Protein AF-A0A534V2T2-F1 (afdb_monomer_lite)

pLDDT: mean 77.23, std 20.24, range [34.78, 96.31]

Sequence (104 aa):
MSSLGPYKITIVDLRAQHGKILDEVRMAIDEVTDSQQFILGPVVKRFEEQMTQHLQCGFAIAVGSGSDALLNLLRATYWHYRFILLRPAQQECVVENIQAFFRR

Secondary structure (DSSP, 8-state):
----------S--HHHHHHHHHHHHHHHHHHHHHHT--SS-HHHHHHHHHHHHHHT-S-----S-HHHHHHHHHHHHHHHHHHHTT-TT--SSSSS-HHHHTT-

Foldseek 3Di:
DDDDDDDDDDPDDVVVVCVVCVVVVVVLVVVCVVVVCPPPDPSQVVVFVVVCVVVVHPTDHDDPDPVVVVVVVCCLVVVVVVVVVPDVDDPDPRPPPPPVVVVD

Radius of gyration: 22.2 Å; chains: 1; bounding box: 59×36×59 Å

Structure (mmCIF, N/CA/C/O backbone):
data_AF-A0A534V2T2-F1
#
_entry.id   AF-A0A534V2T2-F1
#
loop_
_atom_site.group_PDB
_atom_site.id
_atom_site.type_symbol
_atom_site.label_atom_id
_atom_site.label_alt_id
_atom_site.label_comp_id
_atom_site.label_asym_id
_atom_site.label_entity_id
_atom_site.label_seq_id
_atom_site.pdbx_PDB_ins_code
_atom_site.Cartn_x
_atom_site.Cartn_y
_atom_site.Cartn_z
_atom_site.occupancy
_atom_site.B_iso_or_equiv
_atom_site.auth_seq_id
_atom_site.auth_comp_id
_atom_site.auth_asym_id
_atom_site.auth_atom_id
_atom_site.pdbx_PDB_model_num
ATOM 1 N N . MET A 1 1 ? 40.709 15.120 -29.308 1.00 43.75 1 MET A N 1
ATOM 2 C CA . MET A 1 1 ? 39.868 15.066 -28.094 1.00 43.75 1 MET A CA 1
ATOM 3 C C . MET A 1 1 ? 38.431 14.806 -28.503 1.00 43.75 1 MET A C 1
ATOM 5 O O . MET A 1 1 ? 37.783 15.702 -29.023 1.00 43.75 1 MET A O 1
ATOM 9 N N . SER A 1 2 ? 37.964 13.569 -28.355 1.00 53.41 2 SER A N 1
ATOM 10 C CA . SER A 1 2 ? 36.576 13.184 -28.615 1.00 53.41 2 SER A CA 1
ATOM 11 C C . SER A 1 2 ? 35.662 13.767 -27.536 1.00 53.41 2 SER A C 1
ATOM 13 O O . SER A 1 2 ? 35.848 13.502 -26.349 1.00 53.41 2 SER A O 1
ATOM 15 N N . SER A 1 3 ? 34.696 14.578 -27.960 1.00 57.41 3 SER A N 1
ATOM 16 C CA . SER A 1 3 ? 33.629 15.138 -27.134 1.00 57.41 3 SER A CA 1
ATOM 17 C C . SER A 1 3 ? 32.777 14.015 -26.539 1.00 57.41 3 SER A C 1
ATOM 19 O O . SER A 1 3 ? 31.963 13.410 -27.238 1.00 57.41 3 SER A O 1
ATOM 21 N N . LEU A 1 4 ? 32.965 13.722 -25.254 1.00 63.00 4 LEU A N 1
ATOM 22 C CA . LEU A 1 4 ? 32.040 12.875 -24.509 1.00 63.00 4 LEU A CA 1
ATOM 23 C C . LEU A 1 4 ? 30.753 13.680 -24.300 1.00 63.00 4 LEU A C 1
ATOM 25 O O . LEU A 1 4 ? 30.757 14.704 -23.619 1.00 63.00 4 LEU A O 1
ATOM 29 N N . GLY A 1 5 ? 29.667 13.244 -24.941 1.00 72.75 5 GLY A N 1
ATOM 30 C CA . GLY A 1 5 ? 28.329 13.773 -24.682 1.00 72.75 5 GLY A CA 1
ATOM 31 C C . GLY A 1 5 ? 27.925 13.555 -23.216 1.00 72.75 5 GLY A C 1
ATOM 32 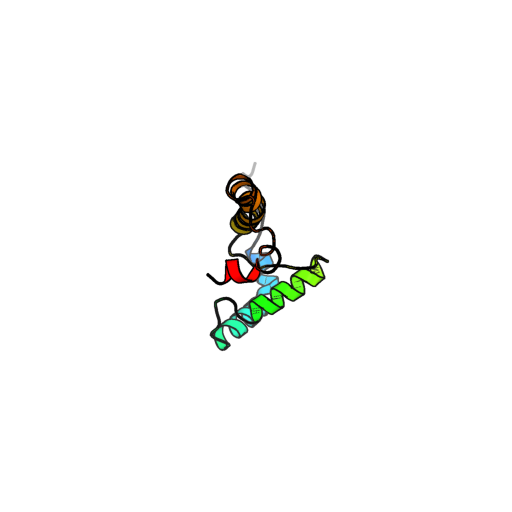O O . GLY A 1 5 ? 28.503 12.699 -22.541 1.00 72.75 5 GLY A O 1
ATOM 33 N N . PRO A 1 6 ? 26.954 14.323 -22.693 1.00 70.44 6 PRO A N 1
ATOM 34 C CA . PRO A 1 6 ? 26.619 14.300 -21.274 1.00 70.44 6 PRO A CA 1
ATOM 35 C C . PRO A 1 6 ? 26.153 12.901 -20.843 1.00 70.44 6 PRO A C 1
ATOM 37 O O . PRO A 1 6 ? 25.146 12.386 -21.329 1.00 70.44 6 PRO A O 1
ATOM 40 N N . TYR A 1 7 ? 26.892 12.286 -19.917 1.00 74.38 7 TYR A N 1
ATOM 41 C CA . TYR A 1 7 ? 26.540 11.004 -19.310 1.00 74.38 7 TYR A CA 1
ATOM 42 C C . TYR A 1 7 ? 25.339 11.208 -18.374 1.00 74.38 7 TYR A C 1
ATOM 44 O O . TYR A 1 7 ? 25.463 11.768 -17.284 1.00 74.38 7 TYR A O 1
ATOM 52 N N . LYS A 1 8 ? 24.144 10.815 -18.830 1.00 76.31 8 LYS A N 1
ATOM 53 C CA . LYS A 1 8 ? 22.889 10.990 -18.089 1.00 76.31 8 LYS A CA 1
ATOM 54 C C . LYS A 1 8 ? 22.747 9.900 -17.023 1.00 76.31 8 LYS A C 1
ATOM 56 O O . LYS A 1 8 ? 22.237 8.817 -17.297 1.00 76.31 8 LYS A O 1
ATOM 61 N N . ILE A 1 9 ? 23.174 10.206 -15.800 1.00 81.25 9 ILE A N 1
ATOM 62 C CA . ILE A 1 9 ? 22.937 9.353 -14.629 1.00 81.25 9 ILE A CA 1
ATOM 63 C C . ILE A 1 9 ? 21.512 9.593 -14.143 1.00 81.25 9 ILE A C 1
ATOM 65 O O . ILE A 1 9 ? 21.144 10.708 -13.776 1.00 81.25 9 ILE A O 1
ATOM 69 N N . THR A 1 10 ? 20.703 8.540 -14.155 1.00 80.38 10 THR A N 1
ATOM 70 C CA . THR A 1 10 ? 19.330 8.592 -13.655 1.00 80.38 10 THR A CA 1
ATOM 71 C C . THR A 1 10 ? 19.350 8.264 -12.164 1.00 80.38 10 THR A C 1
ATOM 73 O O . THR A 1 10 ? 19.826 7.203 -11.780 1.00 80.38 10 THR A O 1
ATOM 76 N N . ILE A 1 11 ? 18.860 9.183 -11.327 1.00 87.50 11 ILE A N 1
ATOM 77 C CA . ILE A 1 11 ? 18.909 9.065 -9.857 1.00 87.50 11 ILE A CA 1
ATOM 78 C C . ILE A 1 11 ? 18.009 7.921 -9.362 1.00 87.50 11 ILE A C 1
ATOM 80 O O . ILE A 1 11 ? 18.359 7.222 -8.417 1.00 87.50 11 ILE A O 1
ATOM 84 N N . VAL A 1 12 ? 16.867 7.703 -10.020 1.00 88.81 12 VAL A N 1
ATOM 85 C CA . VAL A 1 12 ? 15.928 6.615 -9.717 1.00 88.81 12 VAL A CA 1
ATOM 86 C C . VAL A 1 12 ? 15.391 6.040 -11.024 1.00 88.81 12 VAL A C 1
ATOM 88 O O . VAL A 1 12 ? 14.732 6.744 -11.788 1.00 88.81 12 VAL A O 1
ATOM 91 N N . ASP A 1 13 ? 15.660 4.759 -11.277 1.00 89.94 13 ASP A N 1
ATOM 92 C CA . ASP A 1 13 ? 15.097 4.031 -12.416 1.00 89.94 13 ASP A CA 1
ATOM 93 C C . ASP A 1 13 ? 13.863 3.223 -11.991 1.00 89.94 13 ASP A C 1
ATOM 95 O O . ASP A 1 13 ? 13.945 2.068 -11.567 1.00 89.94 13 ASP A O 1
ATOM 99 N N . LEU A 1 14 ? 12.694 3.849 -12.129 1.00 89.62 14 LEU A N 1
ATOM 100 C CA . LEU A 1 14 ? 11.410 3.223 -11.815 1.00 89.62 14 LEU A CA 1
ATOM 101 C C . LEU A 1 14 ? 11.039 2.105 -12.797 1.00 89.62 14 LEU A C 1
ATOM 103 O O . LEU A 1 14 ? 10.289 1.205 -12.429 1.00 89.62 14 LEU A O 1
ATOM 107 N N . ARG A 1 15 ? 11.556 2.121 -14.034 1.00 89.19 15 ARG A N 1
ATOM 108 C CA . ARG A 1 15 ? 11.247 1.072 -15.020 1.00 89.19 15 ARG A CA 1
ATOM 109 C C . ARG A 1 15 ? 11.928 -0.229 -14.634 1.00 89.19 15 ARG A C 1
ATOM 111 O O . ARG A 1 15 ? 11.286 -1.277 -14.643 1.00 89.19 15 ARG A O 1
ATOM 118 N N . ALA A 1 16 ? 13.199 -0.145 -14.248 1.00 89.44 16 ALA A N 1
ATOM 119 C CA . ALA A 1 16 ? 13.948 -1.296 -13.763 1.00 89.44 16 ALA A CA 1
ATOM 120 C C . ALA A 1 16 ? 13.363 -1.859 -12.457 1.00 89.44 16 ALA A C 1
A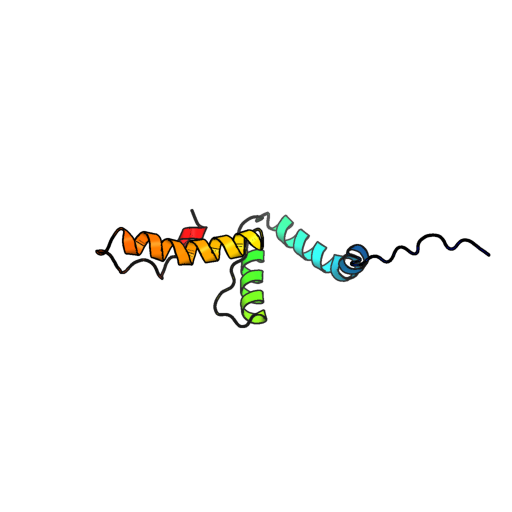TOM 122 O O . ALA A 1 16 ? 13.339 -3.075 -12.279 1.00 89.44 16 ALA A O 1
ATOM 123 N N . GLN A 1 17 ? 12.872 -1.001 -11.554 1.00 90.00 17 GLN A N 1
ATOM 124 C CA . GLN A 1 17 ? 12.203 -1.442 -10.324 1.00 90.00 17 GLN A CA 1
ATOM 125 C C . GLN A 1 17 ? 10.856 -2.111 -10.612 1.00 90.00 17 GLN A C 1
ATOM 127 O O . GLN A 1 17 ? 10.624 -3.226 -10.153 1.00 90.00 17 GLN A O 1
ATOM 132 N N . HIS A 1 18 ? 10.003 -1.475 -11.418 1.00 91.38 18 HIS A N 1
ATOM 133 C CA . HIS A 1 18 ? 8.688 -2.008 -11.769 1.00 91.38 18 HIS A CA 1
ATOM 134 C C . HIS A 1 18 ? 8.789 -3.341 -12.516 1.00 91.38 18 HIS A C 1
ATOM 136 O O . HIS A 1 18 ? 8.026 -4.257 -12.234 1.00 91.38 18 HIS A O 1
ATOM 142 N N . GLY A 1 19 ? 9.776 -3.495 -13.407 1.00 91.50 19 GLY A N 1
ATOM 143 C CA . GLY A 1 19 ? 10.004 -4.750 -14.126 1.00 91.50 19 GLY A CA 1
ATOM 144 C C . GLY A 1 19 ? 10.262 -5.960 -13.219 1.00 91.50 19 GLY A C 1
ATOM 145 O O . GLY A 1 19 ? 9.945 -7.073 -13.616 1.00 91.50 19 GLY A O 1
ATOM 146 N N . LYS A 1 20 ? 10.785 -5.761 -12.000 1.00 93.94 20 LYS A N 1
ATOM 147 C CA . LYS A 1 20 ? 11.051 -6.854 -11.044 1.00 93.94 20 LYS A CA 1
ATOM 148 C C . LYS A 1 20 ? 9.807 -7.355 -10.315 1.00 93.94 20 LYS A C 1
ATOM 150 O O . LYS A 1 20 ? 9.811 -8.490 -9.866 1.00 93.94 20 LYS A O 1
ATOM 155 N N . ILE A 1 21 ? 8.789 -6.508 -10.176 1.00 95.44 21 ILE A N 1
ATOM 156 C CA . ILE A 1 21 ? 7.568 -6.786 -9.400 1.00 95.44 21 ILE A CA 1
ATOM 157 C C . ILE A 1 21 ? 6.312 -6.805 -10.281 1.00 95.44 21 ILE A C 1
ATOM 159 O O . ILE A 1 21 ? 5.196 -6.844 -9.776 1.00 95.44 21 ILE A O 1
ATOM 163 N N . LEU A 1 22 ? 6.482 -6.733 -11.605 1.00 94.62 22 LEU A N 1
ATOM 164 C CA . LEU A 1 22 ? 5.396 -6.525 -12.560 1.00 94.62 22 LEU A CA 1
ATOM 165 C C . LEU A 1 22 ? 4.313 -7.600 -12.459 1.00 94.62 22 LEU A C 1
ATOM 167 O O . LEU A 1 22 ? 3.129 -7.274 -12.507 1.00 94.62 22 LEU A O 1
ATOM 171 N N . ASP A 1 23 ? 4.718 -8.862 -12.333 1.00 96.31 23 ASP A N 1
ATOM 172 C CA . ASP A 1 23 ? 3.782 -9.984 -12.300 1.00 96.31 23 ASP A CA 1
ATOM 173 C C . ASP A 1 23 ? 2.973 -9.988 -10.996 1.00 96.31 23 ASP A C 1
ATOM 175 O O . ASP A 1 23 ? 1.754 -10.132 -11.035 1.00 96.31 23 ASP A O 1
ATOM 179 N N . GLU A 1 24 ? 3.612 -9.705 -9.856 1.00 94.75 24 GLU A N 1
ATOM 180 C CA . GLU A 1 24 ? 2.935 -9.559 -8.558 1.00 94.75 24 GLU A CA 1
ATOM 181 C C . GLU A 1 24 ? 1.934 -8.395 -8.565 1.00 94.75 24 GLU A C 1
ATOM 183 O O . GLU A 1 24 ? 0.803 -8.530 -8.095 1.00 94.75 24 GLU A O 1
ATOM 188 N N . VAL A 1 25 ? 2.325 -7.255 -9.147 1.00 94.50 25 VAL A N 1
ATOM 189 C CA . VAL A 1 25 ? 1.453 -6.080 -9.277 1.00 94.50 25 VAL A CA 1
ATOM 190 C C . VAL A 1 25 ? 0.252 -6.388 -10.171 1.00 94.50 25 VAL A C 1
ATOM 192 O O . VAL A 1 25 ? -0.867 -6.014 -9.826 1.00 94.50 25 VAL A O 1
ATOM 195 N N . ARG A 1 26 ? 0.453 -7.086 -11.296 1.00 95.81 26 ARG A N 1
ATOM 196 C CA . ARG A 1 26 ? -0.645 -7.495 -12.188 1.00 95.81 26 ARG A CA 1
ATOM 197 C C . ARG A 1 26 ? -1.627 -8.417 -11.484 1.00 95.81 26 ARG A C 1
ATOM 199 O O . ARG A 1 26 ? -2.815 -8.130 -11.508 1.00 95.81 26 ARG A O 1
ATOM 206 N N . MET A 1 27 ? -1.132 -9.433 -10.780 1.00 95.31 27 MET A N 1
ATOM 207 C CA . MET A 1 27 ? -1.987 -10.337 -10.007 1.00 95.31 27 MET A CA 1
ATOM 208 C C . MET A 1 27 ? -2.830 -9.587 -8.966 1.00 95.31 27 MET A C 1
ATOM 210 O O . MET A 1 27 ? -4.018 -9.863 -8.826 1.00 95.31 27 MET A O 1
ATOM 214 N N . ALA A 1 28 ? -2.243 -8.616 -8.260 1.00 92.81 28 ALA A N 1
ATOM 215 C CA . ALA A 1 28 ? -2.974 -7.806 -7.285 1.00 92.81 28 ALA A CA 1
ATOM 216 C C . ALA A 1 28 ? -4.019 -6.881 -7.939 1.00 92.81 28 ALA A C 1
ATOM 218 O O . ALA A 1 28 ? -5.097 -6.672 -7.382 1.00 92.81 28 ALA A O 1
ATOM 219 N N . ILE A 1 29 ? -3.718 -6.325 -9.118 1.00 94.12 29 ILE A N 1
ATOM 220 C CA . ILE A 1 29 ? -4.671 -5.515 -9.893 1.00 94.12 29 ILE A CA 1
ATOM 221 C C . ILE A 1 29 ? -5.831 -6.379 -10.391 1.00 94.12 29 ILE A C 1
ATOM 223 O O . ILE A 1 29 ? -6.983 -5.952 -10.284 1.00 94.12 29 ILE A O 1
ATOM 227 N N . 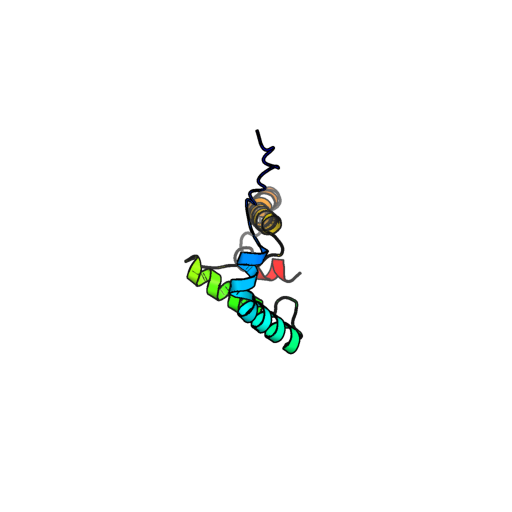ASP A 1 30 ? -5.543 -7.577 -10.899 1.00 95.25 30 ASP A N 1
ATOM 228 C CA . ASP A 1 30 ? -6.554 -8.520 -11.377 1.00 95.25 30 ASP A CA 1
ATOM 229 C C . ASP A 1 30 ? -7.479 -8.939 -10.221 1.00 95.25 30 ASP A C 1
ATOM 231 O O . ASP A 1 30 ? -8.695 -8.841 -10.358 1.00 95.25 30 ASP A O 1
ATOM 235 N N . GLU A 1 31 ? -6.934 -9.247 -9.033 1.00 93.69 31 GLU A N 1
ATOM 236 C CA . GLU A 1 31 ? -7.722 -9.553 -7.821 1.00 93.69 31 GLU A CA 1
ATOM 237 C C . GLU A 1 31 ? -8.723 -8.432 -7.476 1.00 93.69 31 GLU A C 1
ATOM 239 O O . GLU A 1 31 ? -9.904 -8.688 -7.214 1.00 93.69 31 GLU A O 1
ATOM 244 N N . VAL A 1 32 ? -8.275 -7.171 -7.487 1.00 93.69 32 VAL A N 1
ATOM 245 C CA . VAL A 1 32 ? -9.152 -6.022 -7.203 1.00 93.69 32 VAL A CA 1
ATOM 246 C C . VAL A 1 32 ? -10.197 -5.851 -8.304 1.00 93.69 32 VAL A C 1
ATOM 248 O O . VAL A 1 32 ? -11.370 -5.618 -8.003 1.00 93.69 32 VAL A O 1
ATOM 251 N N . THR A 1 33 ? -9.787 -5.987 -9.563 1.00 93.69 33 THR A N 1
ATOM 252 C CA . THR A 1 33 ? -10.661 -5.801 -10.727 1.00 93.69 33 THR A CA 1
ATOM 253 C C . THR A 1 33 ? -11.763 -6.857 -10.770 1.00 93.69 33 THR A C 1
ATOM 255 O O . THR A 1 33 ? -12.928 -6.501 -10.954 1.00 93.69 33 THR A O 1
ATOM 258 N N . ASP A 1 34 ? -11.430 -8.120 -10.500 1.00 93.44 34 ASP A N 1
ATOM 259 C CA . ASP A 1 34 ? -12.384 -9.229 -10.434 1.00 93.44 34 ASP A CA 1
ATOM 260 C C . ASP A 1 34 ? -13.383 -9.052 -9.285 1.00 93.44 34 ASP A C 1
ATOM 262 O O . ASP A 1 34 ? -14.574 -9.331 -9.433 1.00 93.44 34 ASP A O 1
ATOM 266 N N . SER A 1 35 ? -12.924 -8.528 -8.143 1.00 91.06 35 SER A N 1
ATOM 267 C CA . SER A 1 35 ? -13.797 -8.246 -6.998 1.00 91.06 35 SER A CA 1
ATOM 268 C C . SER A 1 35 ? -14.747 -7.060 -7.224 1.00 91.06 35 SER A C 1
ATOM 270 O O . SER A 1 35 ? -15.744 -6.935 -6.512 1.00 91.06 35 SER A O 1
ATOM 272 N N . GLN A 1 36 ? -14.425 -6.168 -8.173 1.00 90.56 36 GLN A N 1
ATOM 273 C CA . GLN A 1 36 ? -15.098 -4.885 -8.434 1.00 90.56 36 GLN A CA 1
ATOM 274 C C . GLN A 1 36 ? -15.227 -3.959 -7.203 1.00 90.56 36 GLN A C 1
ATOM 276 O O . GLN A 1 36 ? -15.998 -2.997 -7.211 1.00 90.56 36 GLN A O 1
ATOM 281 N N . GLN A 1 37 ? -14.463 -4.212 -6.135 1.00 88.56 37 GLN A N 1
ATOM 282 C CA . GLN A 1 37 ? -14.478 -3.431 -4.897 1.00 88.56 37 GLN A CA 1
ATOM 283 C C . GLN A 1 37 ? -13.252 -2.517 -4.812 1.00 88.56 37 GLN A C 1
ATOM 285 O O . GLN A 1 37 ? -12.237 -2.846 -4.203 1.00 88.56 37 GLN A O 1
ATOM 290 N N . PHE A 1 38 ? -13.363 -1.331 -5.409 1.00 87.81 38 PHE A N 1
ATOM 291 C CA . PHE A 1 38 ? -12.239 -0.395 -5.545 1.00 87.81 38 PHE A CA 1
ATOM 292 C C . PHE A 1 38 ? -12.007 0.515 -4.329 1.00 87.81 38 PHE A C 1
ATOM 294 O O . PHE A 1 38 ? -10.927 1.083 -4.186 1.00 87.81 38 PHE A O 1
ATOM 301 N N . ILE A 1 39 ? -13.006 0.686 -3.457 1.00 88.12 39 ILE A N 1
ATOM 302 C CA . ILE A 1 39 ? -12.950 1.609 -2.315 1.00 88.12 39 ILE A CA 1
ATOM 303 C C . ILE A 1 39 ? -13.217 0.825 -1.035 1.00 88.12 39 ILE A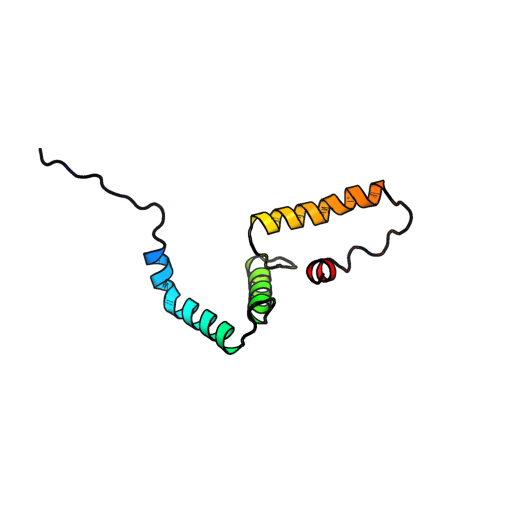 C 1
ATOM 305 O O . ILE A 1 39 ? -14.242 0.156 -0.931 1.00 88.12 39 ILE A O 1
ATOM 309 N N . LEU A 1 40 ? -12.302 0.932 -0.062 1.00 85.25 40 LEU A N 1
ATOM 310 C CA . LEU A 1 40 ? -12.393 0.268 1.249 1.00 85.25 40 LEU A CA 1
ATOM 311 C C . LEU A 1 40 ? -12.665 -1.249 1.150 1.00 85.25 40 LEU A C 1
ATOM 313 O O . LEU A 1 40 ? -13.380 -1.824 1.969 1.00 85.25 40 LEU A O 1
ATOM 317 N N . GLY A 1 41 ? -12.096 -1.887 0.124 1.00 88.31 41 GLY A N 1
ATOM 318 C CA . GLY A 1 41 ? -12.248 -3.314 -0.143 1.00 88.31 41 GLY A CA 1
ATOM 319 C C . GLY A 1 41 ? -11.374 -4.215 0.746 1.00 88.31 41 GLY A C 1
ATOM 320 O O . GLY A 1 41 ? -10.522 -3.736 1.503 1.00 88.31 41 GLY A O 1
ATOM 321 N N . PRO A 1 42 ? -11.527 -5.546 0.624 1.00 90.44 42 PRO A N 1
ATOM 322 C CA . PRO A 1 42 ? -10.801 -6.531 1.431 1.00 90.44 42 PRO A CA 1
ATOM 323 C C . PRO A 1 42 ? -9.279 -6.454 1.253 1.00 90.44 42 PRO A C 1
ATOM 325 O O . PRO A 1 42 ? -8.537 -6.696 2.204 1.00 90.44 42 PRO A O 1
ATOM 328 N N . VAL A 1 43 ? -8.810 -6.059 0.065 1.00 92.06 43 VAL A N 1
ATOM 329 C CA . VAL A 1 43 ? -7.381 -5.876 -0.231 1.00 92.06 43 VAL A CA 1
ATOM 330 C C . VAL A 1 43 ? -6.768 -4.768 0.633 1.00 92.06 43 VAL A C 1
ATOM 332 O O . VAL A 1 43 ? -5.663 -4.939 1.145 1.00 92.06 43 VAL A O 1
ATOM 335 N N . VAL A 1 44 ? -7.502 -3.673 0.874 1.00 91.62 44 VAL A N 1
ATOM 336 C CA . VAL A 1 44 ? -7.052 -2.569 1.743 1.00 91.62 44 VAL A CA 1
ATOM 337 C C . VAL A 1 44 ? -6.957 -3.034 3.194 1.00 91.62 44 VAL A C 1
ATOM 339 O O . VAL A 1 44 ? -5.954 -2.783 3.853 1.00 91.62 44 VAL A O 1
ATOM 342 N N . LYS A 1 45 ? -7.953 -3.786 3.672 1.00 91.12 45 LYS A N 1
ATOM 343 C CA . LYS A 1 45 ? -7.938 -4.335 5.034 1.00 91.12 45 LYS A CA 1
ATOM 344 C C . LYS A 1 45 ? -6.759 -5.292 5.252 1.00 91.12 45 LYS A C 1
ATOM 346 O O . LYS A 1 45 ? -6.050 -5.182 6.248 1.00 91.12 45 LYS A O 1
ATOM 351 N N . ARG A 1 46 ? -6.511 -6.198 4.297 1.00 93.56 46 ARG A N 1
ATOM 352 C CA . ARG A 1 46 ? -5.354 -7.111 4.333 1.00 93.56 46 ARG A CA 1
ATOM 353 C C . ARG A 1 46 ? -4.036 -6.336 4.372 1.00 93.56 46 ARG A C 1
ATOM 355 O O . ARG A 1 46 ? -3.128 -6.708 5.110 1.00 93.56 46 ARG A O 1
ATOM 362 N N . PHE A 1 47 ? -3.937 -5.255 3.600 1.00 92.88 47 PHE A N 1
ATOM 363 C CA . PHE A 1 47 ? -2.770 -4.378 3.611 1.00 92.88 47 PHE A CA 1
ATOM 364 C C . PHE A 1 47 ? -2.564 -3.710 4.979 1.00 92.88 47 PHE A C 1
ATOM 366 O O . PHE A 1 47 ? -1.456 -3.742 5.506 1.00 92.88 47 PHE A O 1
ATOM 373 N N . GLU A 1 48 ? -3.612 -3.166 5.598 1.00 92.75 48 GLU A N 1
ATOM 374 C CA . GLU A 1 48 ? -3.527 -2.564 6.938 1.00 92.75 48 GLU A CA 1
ATOM 375 C C . GLU A 1 48 ? -3.054 -3.570 8.002 1.00 92.75 48 GLU A C 1
ATOM 377 O O . GLU A 1 48 ? -2.196 -3.252 8.831 1.00 92.75 48 GLU A O 1
ATOM 382 N N . GLU A 1 49 ? -3.543 -4.810 7.948 1.00 94.00 49 GLU A N 1
ATOM 383 C CA . GLU A 1 49 ? -3.110 -5.893 8.840 1.00 94.00 49 GLU A CA 1
ATOM 384 C C . GLU A 1 49 ? -1.626 -6.247 8.637 1.00 94.00 49 GLU A C 1
ATOM 386 O O . GLU A 1 49 ? -0.864 -6.320 9.607 1.00 94.00 49 GLU A O 1
ATOM 391 N N . GLN A 1 50 ? -1.187 -6.395 7.383 1.00 94.81 50 GLN A N 1
ATOM 392 C CA . GLN A 1 50 ? 0.220 -6.645 7.045 1.00 94.81 50 GLN A CA 1
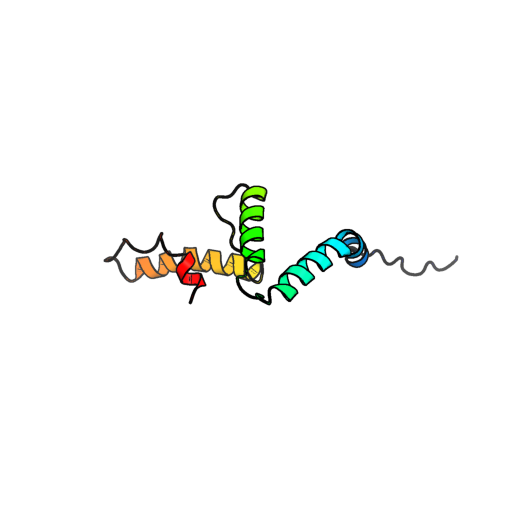ATOM 393 C C . GLN A 1 50 ? 1.128 -5.499 7.502 1.00 94.81 50 GLN A C 1
ATOM 395 O O . GLN A 1 50 ? 2.202 -5.741 8.054 1.00 94.81 50 GLN A O 1
ATOM 400 N N . MET A 1 51 ? 0.692 -4.251 7.329 1.00 94.00 51 MET A N 1
ATOM 401 C CA . MET A 1 51 ? 1.446 -3.076 7.768 1.00 94.00 51 MET A CA 1
ATOM 402 C C . MET A 1 51 ? 1.545 -2.988 9.287 1.00 94.00 51 MET A C 1
ATOM 404 O O . MET A 1 51 ? 2.599 -2.625 9.803 1.00 94.00 51 MET A O 1
ATOM 408 N N . THR A 1 52 ? 0.489 -3.366 10.007 1.00 94.56 52 THR A N 1
ATOM 409 C CA . THR A 1 52 ? 0.494 -3.414 11.476 1.00 94.56 52 THR A CA 1
ATOM 410 C C . THR A 1 52 ? 1.551 -4.400 11.983 1.00 94.56 52 THR A C 1
ATOM 412 O O . THR A 1 52 ? 2.326 -4.079 12.885 1.00 94.56 52 THR A O 1
ATOM 415 N N . GLN A 1 53 ? 1.654 -5.570 11.342 1.00 94.69 53 GLN A N 1
ATOM 416 C CA . GLN A 1 53 ? 2.692 -6.562 11.639 1.00 94.69 53 GLN A CA 1
ATOM 417 C C . GLN A 1 53 ? 4.093 -6.075 11.250 1.00 94.69 53 GLN A C 1
ATOM 419 O O . GLN A 1 53 ? 5.036 -6.235 12.024 1.00 94.69 53 GLN A O 1
ATOM 424 N N . HIS A 1 54 ? 4.232 -5.461 10.073 1.00 95.25 54 HIS A N 1
ATOM 425 C CA . HIS A 1 54 ? 5.515 -4.982 9.560 1.00 95.25 54 HIS A CA 1
ATOM 426 C C . HIS A 1 54 ? 6.094 -3.832 10.397 1.00 95.25 54 HIS A C 1
ATOM 428 O O . HIS A 1 54 ? 7.288 -3.817 10.688 1.00 95.25 54 HIS A O 1
ATOM 434 N N . LEU A 1 55 ? 5.248 -2.881 10.801 1.00 93.81 55 LEU A N 1
ATOM 435 C CA . LEU A 1 55 ? 5.633 -1.701 11.581 1.00 93.81 55 LEU A CA 1
ATOM 436 C C . LEU A 1 55 ? 5.613 -1.938 13.096 1.00 93.81 55 LEU A C 1
ATOM 438 O O . LEU A 1 55 ? 6.018 -1.050 13.844 1.00 93.81 55 LEU A O 1
ATOM 442 N N . GLN A 1 56 ? 5.137 -3.103 13.550 1.00 94.06 56 GLN A N 1
ATOM 443 C CA . GLN A 1 56 ? 5.000 -3.451 14.969 1.00 94.06 56 GLN A CA 1
ATOM 444 C C . GLN A 1 56 ? 4.178 -2.420 15.764 1.00 94.06 56 GLN A C 1
ATOM 446 O O . GLN A 1 56 ? 4.503 -2.079 16.903 1.00 94.06 56 GLN A O 1
ATOM 451 N N . CYS A 1 57 ? 3.106 -1.906 15.160 1.00 92.00 57 CYS A N 1
ATOM 452 C CA . CYS A 1 57 ? 2.183 -0.973 15.803 1.00 92.00 57 CYS A CA 1
ATOM 453 C C . CYS A 1 57 ? 0.866 -1.666 16.191 1.00 92.00 57 CYS A C 1
ATOM 455 O O . CYS A 1 57 ? 0.634 -2.820 15.852 1.00 92.00 57 CYS A O 1
ATOM 457 N N . GLY A 1 58 ? -0.001 -0.972 16.936 1.00 89.56 58 GLY A N 1
ATOM 458 C CA . GLY A 1 58 ? -1.334 -1.492 17.276 1.00 89.56 58 GLY A CA 1
ATOM 459 C C . GLY A 1 58 ? -2.367 -1.314 16.159 1.00 89.56 58 GLY A C 1
ATOM 460 O O . GLY A 1 58 ? -3.305 -2.097 16.062 1.00 89.56 58 GLY A O 1
ATOM 461 N N . PHE A 1 59 ? -2.195 -0.287 15.322 1.00 88.69 59 PHE A N 1
ATOM 462 C CA . PHE A 1 59 ? -3.118 0.065 14.245 1.00 88.69 59 PHE A CA 1
ATOM 463 C C . PHE A 1 59 ? -2.356 0.689 13.072 1.00 88.69 59 PHE A C 1
ATOM 465 O O . PHE A 1 59 ? -1.458 1.509 13.282 1.00 88.69 59 PHE A O 1
ATOM 472 N N . ALA A 1 60 ? -2.767 0.364 11.848 1.00 90.75 60 ALA A N 1
ATOM 473 C CA . ALA A 1 60 ? -2.367 1.043 10.621 1.00 90.75 60 ALA A CA 1
ATOM 474 C C . ALA A 1 60 ? -3.626 1.399 9.820 1.00 90.75 60 ALA A C 1
ATOM 476 O O . ALA A 1 60 ? -4.538 0.584 9.723 1.00 90.75 60 ALA A O 1
ATOM 477 N N . ILE A 1 61 ? -3.686 2.621 9.283 1.00 90.81 61 ILE A N 1
ATOM 478 C CA . ILE A 1 61 ? -4.819 3.110 8.486 1.00 90.81 61 ILE A CA 1
ATOM 479 C C . ILE A 1 61 ? -4.282 3.572 7.134 1.00 90.81 61 ILE A C 1
ATOM 481 O O . ILE A 1 61 ? -3.390 4.426 7.078 1.00 90.81 61 ILE A O 1
ATOM 485 N N . ALA A 1 62 ? -4.824 3.019 6.053 1.00 89.94 62 ALA A N 1
ATOM 486 C CA . ALA A 1 62 ? -4.489 3.419 4.696 1.00 89.94 62 ALA A CA 1
ATOM 487 C C . ALA A 1 62 ? -5.180 4.746 4.342 1.00 89.94 62 ALA A C 1
ATOM 489 O O . ALA A 1 62 ? -6.377 4.931 4.553 1.00 89.94 62 ALA A O 1
ATOM 490 N N . VAL A 1 63 ? -4.419 5.683 3.779 1.00 92.75 63 VAL A N 1
AT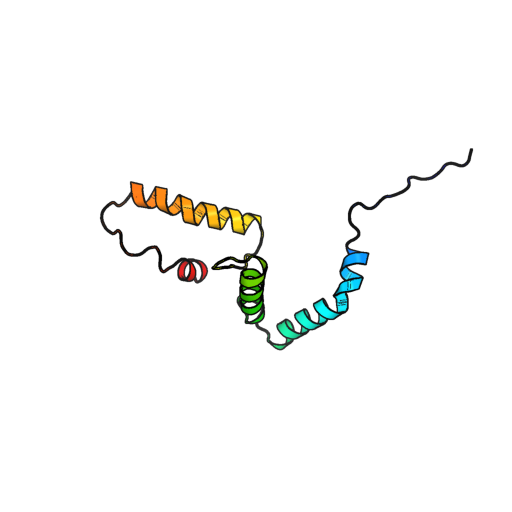OM 491 C CA . VAL A 1 63 ? -4.910 7.004 3.363 1.00 92.75 63 VAL A CA 1
ATOM 492 C C . VAL A 1 63 ? -4.437 7.334 1.950 1.00 92.75 63 VAL A C 1
ATOM 494 O O . VAL A 1 63 ? -3.479 6.745 1.455 1.00 92.75 63 VAL A O 1
ATOM 497 N N . GLY A 1 64 ? -5.099 8.294 1.299 1.00 87.19 64 GLY A N 1
ATOM 498 C CA . GLY A 1 64 ? -4.837 8.644 -0.102 1.00 87.19 64 GLY A CA 1
ATOM 499 C C . GLY A 1 64 ? -3.459 9.259 -0.374 1.00 87.19 64 GLY A C 1
ATOM 500 O O . GLY A 1 64 ? -2.960 9.159 -1.492 1.00 87.19 64 GLY A O 1
ATOM 501 N N . SER A 1 65 ? -2.820 9.876 0.625 1.00 91.62 65 SER A N 1
ATOM 502 C CA . SER A 1 65 ? -1.467 10.423 0.498 1.00 91.62 65 SER A CA 1
ATOM 503 C C . SER A 1 65 ? -0.767 10.579 1.852 1.00 91.62 65 SER A C 1
ATOM 505 O O . SER A 1 65 ? -1.406 10.639 2.903 1.00 91.62 65 SER A O 1
ATOM 507 N N . GLY A 1 66 ? 0.565 10.710 1.835 1.00 88.19 66 GLY A N 1
ATOM 508 C CA . GLY A 1 66 ? 1.341 11.002 3.047 1.00 88.19 66 GLY A CA 1
ATOM 509 C C . GLY A 1 66 ? 1.007 12.366 3.666 1.00 88.19 66 GLY A C 1
ATOM 510 O O . GLY A 1 66 ? 0.978 12.502 4.888 1.00 88.19 66 GLY A O 1
ATOM 511 N N . SER A 1 67 ? 0.684 13.366 2.842 1.00 92.88 67 SER A N 1
ATOM 512 C CA . SER A 1 67 ? 0.240 14.680 3.323 1.00 92.88 67 SER A CA 1
ATOM 513 C C . SER A 1 67 ? -1.096 14.586 4.057 1.00 92.88 67 SER A C 1
ATOM 515 O O . SER A 1 67 ? -1.247 15.182 5.123 1.00 92.88 67 SER A O 1
ATOM 517 N N . ASP A 1 68 ? -2.038 13.789 3.541 1.00 85.81 68 ASP A N 1
ATOM 518 C CA . ASP A 1 68 ? -3.314 13.535 4.216 1.00 85.81 68 ASP A CA 1
ATOM 519 C C . ASP A 1 68 ? -3.116 12.750 5.511 1.00 85.81 68 ASP A C 1
ATOM 521 O O . ASP A 1 68 ? -3.816 13.012 6.485 1.00 85.81 68 ASP A O 1
ATOM 525 N N . ALA A 1 69 ? -2.145 11.830 5.563 1.00 88.94 69 ALA A N 1
ATOM 526 C CA . ALA A 1 69 ? -1.797 11.118 6.794 1.00 88.94 69 ALA A CA 1
ATOM 527 C C . ALA A 1 69 ? -1.419 12.104 7.909 1.00 88.94 69 ALA A C 1
ATOM 529 O O . ALA A 1 69 ? -1.988 12.077 9.002 1.00 88.94 69 ALA A O 1
ATOM 530 N N . LEU A 1 70 ? -0.497 13.022 7.603 1.00 88.44 70 LEU A N 1
ATOM 531 C CA . LEU A 1 70 ? -0.043 14.046 8.542 1.00 88.44 70 LEU A CA 1
ATOM 532 C C . LEU A 1 70 ? -1.165 15.019 8.899 1.00 88.44 70 LEU A C 1
ATOM 534 O O . LEU A 1 70 ? -1.365 15.327 10.074 1.00 88.44 70 LEU A O 1
ATOM 538 N N . LEU A 1 71 ? -1.930 15.479 7.908 1.00 89.12 71 LEU A N 1
ATOM 539 C CA . LEU A 1 71 ? -3.047 16.386 8.142 1.00 89.12 71 LEU A CA 1
ATOM 540 C C . LEU A 1 71 ? -4.123 15.736 9.017 1.00 89.12 71 LEU A C 1
ATOM 542 O O . LEU A 1 71 ? -4.627 16.389 9.925 1.00 89.12 71 LEU A O 1
ATOM 546 N N . ASN A 1 72 ? -4.468 14.471 8.784 1.00 86.06 72 ASN A N 1
ATOM 547 C CA . ASN A 1 72 ? -5.441 13.747 9.601 1.00 86.06 72 ASN A CA 1
ATOM 548 C C . ASN A 1 72 ? -4.933 13.544 11.030 1.00 86.06 72 ASN A C 1
ATOM 550 O O . ASN A 1 72 ? -5.696 13.763 11.969 1.00 86.06 72 ASN A O 1
ATOM 554 N N . LEU A 1 73 ? -3.649 13.222 11.211 1.00 87.62 73 LEU A N 1
ATOM 555 C CA . LEU A 1 73 ? -3.030 13.115 12.534 1.00 87.62 73 LEU A CA 1
ATOM 556 C C . LEU A 1 73 ? -3.077 14.449 13.296 1.00 87.62 73 LEU A C 1
ATOM 558 O O . LEU A 1 73 ? -3.499 14.504 14.454 1.00 87.62 73 LEU A O 1
ATOM 562 N N . LEU A 1 74 ? -2.684 15.542 12.639 1.00 87.94 74 LEU A N 1
ATOM 563 C CA . LEU A 1 74 ? -2.740 16.881 13.224 1.00 87.94 74 LEU A CA 1
ATOM 564 C C . LEU A 1 74 ? -4.189 17.294 13.494 1.00 87.94 74 LEU A C 1
ATOM 566 O O . LEU A 1 74 ? -4.500 17.792 14.565 1.00 87.94 74 LEU A O 1
ATOM 570 N N . ARG A 1 75 ? -5.128 17.041 12.583 1.00 85.69 75 ARG A N 1
ATOM 571 C CA . ARG A 1 75 ? -6.543 17.349 12.826 1.00 85.69 75 ARG A CA 1
ATOM 572 C C . ARG A 1 75 ? -7.087 16.558 14.008 1.00 85.69 75 ARG A C 1
ATOM 574 O O . ARG A 1 75 ? -7.694 17.169 14.877 1.00 85.69 75 ARG A O 1
ATOM 581 N N . ALA A 1 76 ? -6.837 15.256 14.089 1.00 83.75 76 ALA A N 1
ATOM 582 C CA . ALA A 1 76 ? -7.297 14.430 15.202 1.00 83.75 76 ALA A CA 1
ATOM 583 C C . ALA A 1 76 ? -6.764 14.936 16.557 1.00 83.75 76 ALA A C 1
ATOM 585 O O . ALA A 1 76 ? -7.522 15.042 17.520 1.00 83.75 76 ALA A O 1
ATOM 586 N N . THR A 1 77 ? -5.487 15.323 16.618 1.00 78.56 77 THR A N 1
ATOM 587 C CA . THR A 1 77 ? -4.851 15.816 17.852 1.00 78.56 77 THR A CA 1
ATOM 588 C C . THR A 1 77 ? -5.227 17.264 18.196 1.00 78.56 77 THR A C 1
ATOM 590 O O . THR A 1 77 ? -5.475 17.578 19.358 1.00 78.56 77 THR A O 1
ATOM 593 N N . TYR A 1 78 ? -5.347 18.159 17.211 1.00 70.38 78 TYR A N 1
ATOM 594 C CA . TYR A 1 78 ? -5.682 19.574 17.429 1.00 70.38 78 TYR A CA 1
ATOM 595 C C . TYR A 1 78 ? -7.185 19.832 17.590 1.00 70.38 78 TYR A C 1
ATOM 597 O O . TYR A 1 78 ? -7.568 20.780 18.284 1.00 70.38 78 TYR A O 1
ATOM 605 N N . TRP A 1 79 ? -8.059 19.003 17.003 1.00 57.56 79 TRP A N 1
ATOM 606 C CA . TRP A 1 79 ? -9.504 19.100 17.245 1.00 57.56 79 TRP A CA 1
ATOM 607 C C . TRP A 1 79 ? -9.824 18.925 18.730 1.00 57.56 79 TRP A C 1
ATOM 609 O O . TRP A 1 79 ? -10.735 19.586 19.224 1.00 57.56 79 TRP A O 1
ATOM 619 N N . HIS A 1 80 ? -9.017 18.150 19.461 1.00 52.47 80 HIS A N 1
ATOM 620 C CA . HIS A 1 80 ? -9.108 18.028 20.912 1.00 52.47 80 HIS A CA 1
ATOM 621 C C . HIS A 1 80 ? -8.879 19.369 21.640 1.00 52.47 80 HIS A C 1
ATOM 623 O O . HIS A 1 80 ? -9.680 19.737 22.497 1.00 52.47 80 HIS A O 1
ATOM 629 N N . TYR A 1 81 ? -7.879 20.169 21.248 1.00 49.34 81 TYR A N 1
ATOM 630 C CA . TYR A 1 81 ? -7.602 21.478 21.867 1.00 49.34 81 TYR A CA 1
ATOM 631 C C . TYR A 1 81 ? -8.678 22.536 21.573 1.00 49.34 81 TYR A C 1
ATOM 633 O O . TYR A 1 81 ? -8.985 23.364 22.432 1.00 49.34 81 TYR A O 1
ATOM 641 N N . ARG A 1 82 ? -9.305 22.500 20.389 1.00 46.47 82 ARG A N 1
ATOM 642 C CA . ARG A 1 82 ? -10.432 23.392 20.051 1.00 46.47 82 ARG A CA 1
ATOM 643 C C . ARG A 1 82 ? -11.725 22.971 20.765 1.00 46.47 82 ARG A C 1
ATOM 645 O O . ARG A 1 82 ? -12.497 23.841 21.156 1.00 46.47 82 ARG A O 1
ATOM 652 N N . PHE A 1 83 ? -11.959 21.669 20.956 1.00 47.12 83 PHE A N 1
ATOM 653 C CA . PHE A 1 83 ? -13.145 21.162 21.660 1.00 47.12 83 PHE A CA 1
ATOM 654 C C . PHE A 1 83 ? -13.054 21.336 23.184 1.00 47.12 83 PHE A C 1
ATOM 656 O O . PHE A 1 83 ? -14.046 21.730 23.796 1.00 47.12 83 PHE A O 1
ATOM 663 N N . ILE A 1 84 ? -11.879 21.119 23.790 1.00 52.81 84 ILE A N 1
ATOM 664 C CA . ILE A 1 84 ? -11.670 21.301 25.239 1.00 52.81 84 ILE A CA 1
ATOM 665 C C . ILE A 1 84 ? -11.824 22.765 25.661 1.00 52.81 84 ILE A C 1
ATOM 667 O O . ILE A 1 84 ? -12.404 23.033 26.710 1.00 52.81 84 ILE A O 1
ATOM 671 N N . LEU A 1 85 ? -11.379 23.721 24.840 1.00 52.22 85 LEU A N 1
ATOM 672 C CA . LEU A 1 85 ? -11.528 25.146 25.157 1.00 52.22 85 LEU A CA 1
ATOM 673 C C . LEU A 1 85 ? -12.950 25.691 24.929 1.00 52.22 85 LEU A C 1
ATOM 675 O O . LEU A 1 85 ? -13.237 26.801 25.365 1.00 52.22 85 LEU A O 1
ATOM 679 N N . LEU A 1 86 ? -13.845 24.943 24.267 1.00 51.06 86 LEU A N 1
ATOM 680 C CA . LEU A 1 86 ? -15.188 25.426 23.914 1.00 51.06 86 LEU A CA 1
ATOM 681 C C . LEU A 1 86 ? -16.351 24.689 24.598 1.00 51.06 86 LEU A C 1
ATOM 683 O O . LEU A 1 86 ? -17.458 25.223 24.563 1.00 51.06 86 LEU A O 1
ATOM 687 N N . ARG A 1 87 ? -16.161 23.522 25.241 1.00 43.78 87 ARG A N 1
ATOM 688 C CA . ARG A 1 87 ? -17.221 22.853 26.034 1.00 43.78 87 ARG A CA 1
ATOM 689 C C . ARG A 1 87 ? -16.672 21.981 27.181 1.00 43.78 87 ARG A C 1
ATOM 691 O O . ARG A 1 87 ? -16.301 20.837 26.932 1.00 43.78 87 ARG A O 1
ATOM 698 N N . PRO A 1 88 ? -16.716 22.442 28.446 1.00 44.62 88 PRO A N 1
ATOM 699 C CA . PRO A 1 88 ? -16.166 21.699 29.584 1.00 44.62 88 PRO A CA 1
ATOM 700 C C . PRO A 1 88 ? -17.098 20.626 30.197 1.00 44.62 88 PRO A C 1
ATOM 702 O O . PRO A 1 88 ? -16.798 20.136 31.275 1.00 44.62 88 PRO A O 1
ATOM 705 N N . ALA A 1 89 ? -18.222 20.243 29.572 1.00 51.16 89 ALA A N 1
ATOM 706 C CA . ALA A 1 89 ? -19.289 19.517 30.288 1.00 51.16 89 ALA A CA 1
ATOM 707 C C . ALA A 1 89 ? -19.621 18.078 29.833 1.00 51.16 89 ALA A C 1
ATOM 709 O O . ALA A 1 89 ? -20.527 17.488 30.409 1.00 51.16 89 ALA A O 1
ATOM 710 N N . GLN A 1 90 ? -18.964 17.489 28.826 1.00 44.53 90 GLN A N 1
ATOM 711 C CA . GLN A 1 90 ? -19.272 16.115 28.370 1.00 44.53 90 GLN A CA 1
ATOM 712 C C . GLN A 1 90 ? -17.986 15.381 27.942 1.00 44.53 90 GLN A C 1
ATOM 714 O O . GLN A 1 90 ? -17.722 15.179 26.756 1.00 44.53 90 GLN A O 1
ATOM 719 N N . GLN A 1 91 ? -17.140 15.042 28.916 1.00 45.72 91 GLN A N 1
ATOM 720 C CA . GLN A 1 91 ? -15.963 14.190 28.729 1.00 45.72 91 GLN A CA 1
ATOM 721 C C . GLN A 1 91 ? -16.361 12.729 28.934 1.00 45.72 91 GLN A C 1
ATOM 723 O O . GLN A 1 91 ? -16.256 12.230 30.042 1.00 45.72 91 GLN A O 1
ATOM 728 N N . GLU A 1 92 ? -16.810 12.045 27.882 1.00 40.97 92 GLU A N 1
ATOM 729 C CA . GLU A 1 92 ? -16.800 10.569 27.894 1.00 40.97 92 GLU A CA 1
ATOM 730 C C . GLU A 1 92 ? -16.750 9.902 26.506 1.00 40.97 92 GLU A C 1
ATOM 732 O O . GLU A 1 92 ? -16.498 8.711 26.417 1.00 40.97 92 GLU A O 1
ATOM 737 N N . CYS A 1 93 ? -16.895 10.629 25.389 1.00 36.38 93 CYS A N 1
ATOM 738 C CA . CYS A 1 93 ? -17.302 9.972 24.135 1.00 36.38 93 CYS A CA 1
ATOM 739 C C . CYS A 1 93 ? -16.278 9.936 22.976 1.00 36.38 93 CYS A C 1
ATOM 741 O O . CYS A 1 93 ? -16.671 9.670 21.845 1.00 36.38 93 CYS A O 1
ATOM 743 N N . VAL A 1 94 ? -14.986 10.242 23.173 1.00 45.84 94 VAL A N 1
ATOM 744 C CA . VAL A 1 94 ? -14.096 10.532 22.012 1.00 45.84 94 VAL A CA 1
ATOM 745 C C . VAL A 1 94 ? -13.006 9.490 21.732 1.00 45.84 94 VAL A C 1
ATOM 747 O O . VAL A 1 94 ? -12.382 9.553 20.677 1.00 45.84 94 VAL A O 1
ATOM 750 N N . VAL A 1 95 ? -12.797 8.480 22.581 1.00 44.88 95 VAL A N 1
ATOM 751 C CA . VAL A 1 95 ? -11.761 7.463 22.287 1.00 44.88 95 VAL A CA 1
ATOM 752 C C . VAL A 1 95 ? -12.286 6.326 21.395 1.00 44.88 95 VAL A C 1
ATOM 754 O O . VAL A 1 95 ? -11.519 5.755 20.628 1.00 44.88 95 VAL A O 1
ATOM 757 N N . GLU A 1 96 ? -13.593 6.049 21.384 1.00 37.44 96 GLU A N 1
ATOM 758 C CA . GLU A 1 96 ? -14.153 4.929 20.607 1.00 37.44 96 GLU A CA 1
ATOM 759 C C . GLU A 1 96 ? -14.283 5.172 19.094 1.00 37.44 96 GLU A C 1
ATOM 761 O O . GLU A 1 96 ? -14.575 4.233 18.360 1.00 37.44 96 GLU A O 1
ATOM 766 N N . ASN A 1 97 ? -14.072 6.391 18.578 1.00 44.44 97 ASN A N 1
ATOM 767 C CA . ASN A 1 97 ? -14.638 6.726 17.265 1.00 44.44 97 ASN A CA 1
ATOM 768 C C . ASN A 1 97 ? -13.738 7.428 16.244 1.00 44.44 97 ASN A C 1
ATOM 770 O O . ASN A 1 97 ? -14.225 8.168 15.387 1.00 44.44 97 ASN A O 1
ATOM 774 N N . ILE A 1 98 ? -12.444 7.097 16.225 1.00 48.00 98 ILE A N 1
ATOM 775 C CA . ILE A 1 98 ? -11.614 7.372 15.036 1.00 48.00 98 ILE A CA 1
ATOM 776 C C . ILE A 1 98 ? -12.182 6.619 13.814 1.00 48.00 98 ILE A C 1
ATOM 778 O O . ILE A 1 98 ? -12.236 7.173 12.718 1.00 48.00 98 ILE A O 1
ATOM 782 N N . GLN A 1 99 ? -12.726 5.409 13.999 1.00 43.94 99 GLN A N 1
ATOM 783 C CA . GLN A 1 99 ? -13.332 4.629 12.912 1.00 43.94 99 GLN A CA 1
ATOM 784 C C . GLN A 1 99 ? -14.663 5.192 12.372 1.00 43.94 99 GLN A C 1
ATOM 786 O O . GLN A 1 99 ? -14.964 4.965 11.199 1.00 43.94 99 GLN A O 1
ATOM 791 N N . ALA A 1 100 ? -15.475 5.912 13.160 1.00 42.09 100 ALA A N 1
ATOM 792 C CA . ALA A 1 100 ? -16.677 6.567 12.617 1.00 42.09 100 ALA A CA 1
ATOM 793 C C . ALA A 1 100 ? -16.374 7.895 11.925 1.00 42.09 100 ALA A C 1
ATOM 795 O O . ALA A 1 100 ? -17.131 8.290 11.040 1.00 42.09 100 ALA A O 1
ATOM 796 N N . PHE A 1 101 ? -15.280 8.573 12.284 1.00 46.66 101 PHE A N 1
ATOM 797 C CA . PHE A 1 101 ? -14.876 9.799 11.597 1.00 46.66 101 PHE A CA 1
ATOM 798 C C . PHE A 1 101 ? -14.502 9.535 10.130 1.00 46.66 101 PHE A C 1
ATOM 800 O O . PHE A 1 101 ? -14.849 10.332 9.268 1.00 46.66 101 PHE A O 1
ATOM 807 N N . PHE A 1 102 ? -13.883 8.388 9.833 1.00 47.69 102 PHE A N 1
ATOM 808 C CA . PHE A 1 102 ? -13.559 7.981 8.458 1.00 47.69 102 PHE A CA 1
ATOM 809 C C . PHE A 1 102 ? -14.742 7.385 7.668 1.00 47.69 102 PHE A C 1
ATOM 811 O O . PHE A 1 102 ? -14.602 7.135 6.475 1.00 47.69 102 PHE A O 1
ATOM 818 N N . ARG A 1 103 ? -15.904 7.155 8.299 1.00 36.31 103 ARG A N 1
ATOM 819 C CA . ARG A 1 103 ? -17.122 6.617 7.656 1.00 36.31 103 ARG A CA 1
ATOM 820 C C . ARG A 1 103 ? -18.198 7.677 7.366 1.00 36.31 103 ARG A C 1
ATOM 822 O O . ARG A 1 103 ? -19.343 7.312 7.098 1.00 36.31 103 ARG A O 1
ATOM 829 N N . ARG A 1 104 ? -17.855 8.965 7.426 1.00 34.78 104 ARG A N 1
ATOM 830 C CA . ARG A 1 104 ? -18.742 10.088 7.089 1.00 34.78 104 ARG A CA 1
ATOM 831 C C . ARG A 1 104 ? -18.215 10.903 5.922 1.00 34.78 104 ARG A C 1
ATOM 833 O O . ARG A 1 104 ? -16.990 11.134 5.885 1.00 34.78 104 ARG A O 1
#